Protein AF-A0A7W9SRE1-F1 (afdb_monomer_lite)

Sequence (104 aa):
MPRFNDPRHESTEERDLLIPSTALCLRLRRRGQDELVVHRDEVAAEDFVFLFEALDDAHDYALMAREALGVFPQIIRVNLRGLHFRTARFKPAVGEPLDLPLRG

Foldseek 3Di:
DDDDDPPPDPDPPPPPPVDDQKFKFWWDQDPNDIDTDWDADPPVRFIATETEHDPVVVVVVQVVCCVVVVDRTDIDMDGLQPDPGQWYFYDYPDDDIDIDGSHD

Organism: Armatimonas rosea (NCBI:txid685828)

Radius of gyration: 17.57 Å; chains: 1; bounding box: 27×47×56 Å

pLDDT: mean 77.94, std 16.04, range [40.72, 94.06]

Secondary structure (DSSP, 8-state):
--------------------SEEEEEEEEETTEEEE-EEEETTTTEEEEEEESSHHHHHHHHHHHHHHHSSPPEEEEEEGGG---SEEEEE-SSS--EEEE---

Structure (mmCIF, N/CA/C/O backbone):
data_AF-A0A7W9SRE1-F1
#
_entry.id   AF-A0A7W9SRE1-F1
#
loop_
_atom_site.group_PDB
_atom_site.id
_atom_site.type_symbol
_atom_site.label_atom_id
_atom_site.label_alt_id
_atom_site.label_comp_id
_atom_site.label_asym_id
_atom_site.label_entity_id
_atom_site.label_seq_id
_atom_site.pdbx_PDB_ins_code
_atom_site.Cartn_x
_atom_site.Cartn_y
_atom_site.Cartn_z
_atom_site.occupancy
_atom_site.B_iso_or_equiv
_atom_site.auth_seq_id
_atom_site.auth_comp_id
_atom_site.auth_asym_id
_atom_site.auth_atom_id
_atom_site.pdbx_PDB_model_num
ATOM 1 N N . MET A 1 1 ? 8.484 39.720 -37.650 1.00 45.88 1 MET A N 1
ATOM 2 C CA . MET A 1 1 ? 8.295 39.035 -36.354 1.00 45.88 1 MET A CA 1
ATOM 3 C C . MET A 1 1 ? 7.659 37.677 -36.608 1.00 45.88 1 MET A C 1
ATOM 5 O O . MET A 1 1 ? 6.481 37.649 -36.947 1.00 45.88 1 MET A O 1
ATOM 9 N N . PRO A 1 2 ? 8.413 36.570 -36.548 1.00 44.28 2 PRO A N 1
ATOM 10 C CA . PRO A 1 2 ? 7.828 35.242 -36.629 1.00 44.28 2 PRO A CA 1
ATOM 11 C C . PRO A 1 2 ? 7.254 34.869 -35.257 1.00 44.28 2 PRO A C 1
ATOM 13 O O . PRO A 1 2 ? 7.941 34.955 -34.241 1.00 44.28 2 PRO A O 1
ATOM 16 N N . ARG A 1 3 ? 5.968 34.510 -35.227 1.00 46.41 3 ARG A N 1
ATOM 17 C CA . ARG A 1 3 ? 5.314 33.946 -34.043 1.00 46.41 3 ARG A CA 1
ATOM 18 C C . ARG A 1 3 ? 5.862 32.534 -33.853 1.00 46.41 3 ARG A C 1
ATOM 20 O O . ARG A 1 3 ? 5.602 31.670 -34.687 1.00 46.41 3 ARG A O 1
ATOM 27 N N . PHE A 1 4 ? 6.646 32.333 -32.798 1.00 49.81 4 PHE A N 1
ATOM 28 C CA . PHE A 1 4 ? 6.984 31.004 -32.304 1.00 49.81 4 PHE A CA 1
ATOM 29 C C . PHE A 1 4 ? 5.674 30.325 -31.907 1.00 49.81 4 PHE A C 1
ATOM 31 O O . PHE A 1 4 ? 4.965 30.778 -31.014 1.00 49.81 4 PHE A O 1
ATOM 38 N N . ASN A 1 5 ? 5.307 29.308 -32.679 1.00 44.06 5 ASN A N 1
ATOM 39 C CA . ASN A 1 5 ? 4.207 28.417 -32.369 1.00 44.06 5 ASN A CA 1
ATOM 40 C C . ASN A 1 5 ? 4.718 27.544 -31.219 1.00 44.06 5 ASN A C 1
ATOM 42 O O . ASN A 1 5 ? 5.601 26.716 -31.436 1.00 44.06 5 ASN A O 1
ATOM 46 N N . ASP A 1 6 ? 4.219 27.794 -30.011 1.00 54.25 6 ASP A N 1
ATOM 47 C CA . ASP A 1 6 ? 4.389 26.907 -28.863 1.00 54.25 6 ASP A CA 1
ATOM 48 C C . ASP A 1 6 ? 4.069 25.466 -29.293 1.00 54.25 6 ASP A C 1
ATOM 50 O O . ASP A 1 6 ? 2.997 25.237 -29.882 1.00 54.25 6 ASP A O 1
ATOM 54 N N . PRO A 1 7 ? 4.959 24.487 -29.046 1.00 49.84 7 PRO A N 1
ATOM 55 C CA . PRO A 1 7 ? 4.604 23.090 -29.168 1.00 49.84 7 PRO A CA 1
ATOM 56 C C . PRO A 1 7 ? 3.601 22.798 -28.055 1.00 49.84 7 PRO A C 1
ATOM 58 O O . PRO A 1 7 ? 3.934 22.550 -26.901 1.00 49.84 7 PRO A O 1
ATOM 61 N N . ARG A 1 8 ? 2.333 22.916 -28.445 1.00 44.72 8 ARG A N 1
ATOM 62 C CA . ARG A 1 8 ? 1.160 22.448 -27.725 1.00 44.72 8 ARG A CA 1
ATOM 63 C C . ARG A 1 8 ? 1.484 21.096 -27.127 1.00 44.72 8 ARG A C 1
ATOM 65 O O . ARG A 1 8 ? 1.847 20.193 -27.875 1.00 44.72 8 ARG A O 1
ATOM 72 N N . HIS A 1 9 ? 1.272 21.025 -25.817 1.00 42.31 9 HIS A N 1
ATOM 73 C CA . HIS A 1 9 ? 0.752 19.858 -25.134 1.00 42.31 9 HIS A CA 1
ATOM 74 C C . HIS A 1 9 ? 1.291 18.565 -25.722 1.00 42.31 9 HIS A C 1
ATOM 76 O O . HIS A 1 9 ? 0.645 17.959 -26.583 1.00 42.31 9 HIS A O 1
ATOM 82 N N . GLU A 1 10 ? 2.461 18.155 -25.221 1.00 40.84 10 GLU A N 1
ATOM 83 C CA . GLU A 1 10 ? 2.753 16.736 -25.078 1.00 40.84 10 GLU A CA 1
ATOM 84 C C . GLU A 1 10 ? 1.478 16.115 -24.542 1.00 40.84 10 GLU A C 1
ATOM 86 O O . GLU A 1 10 ? 1.033 16.366 -23.421 1.00 40.84 10 GLU A O 1
ATOM 91 N N . SER A 1 11 ? 0.792 15.485 -25.483 1.00 40.72 11 SER A N 1
ATOM 92 C CA . SER A 1 11 ? -0.434 14.782 -25.252 1.00 40.72 11 SER A CA 1
ATOM 93 C C . SER A 1 11 ? 0.012 13.733 -24.272 1.00 40.72 11 SER A C 1
ATOM 95 O O . SER A 1 11 ? 0.848 12.904 -24.624 1.00 40.72 11 SER A O 1
ATOM 97 N N . THR A 1 12 ? -0.418 13.893 -23.023 1.00 42.78 12 THR A N 1
ATOM 98 C CA . THR A 1 12 ? -0.355 12.873 -21.999 1.00 42.78 12 THR A CA 1
ATOM 99 C C . THR A 1 12 ? -0.959 11.656 -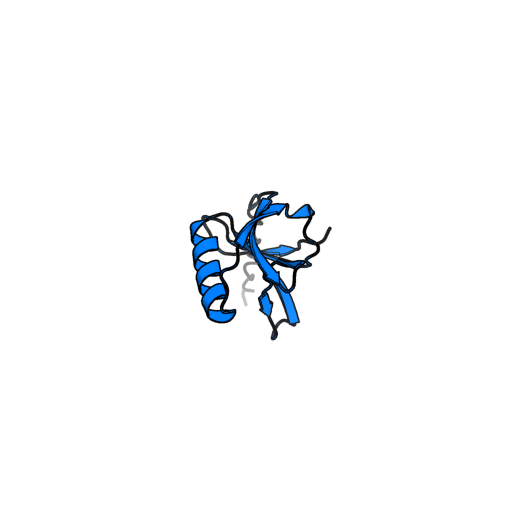22.666 1.00 42.78 12 THR A C 1
ATOM 101 O O . THR A 1 12 ? -2.177 11.527 -22.755 1.00 42.78 12 THR A O 1
ATOM 104 N N . GLU A 1 13 ? -0.104 10.840 -23.277 1.00 43.88 13 GLU A N 1
ATOM 105 C CA . GLU A 1 13 ? -0.422 9.481 -23.615 1.00 43.88 13 GLU A CA 1
ATOM 106 C C . GLU A 1 13 ? -0.749 8.915 -22.245 1.00 43.88 13 GLU A C 1
ATOM 108 O O . GLU A 1 13 ? 0.139 8.571 -21.460 1.00 43.88 13 GLU A O 1
ATOM 113 N N . GLU A 1 14 ? -2.041 8.946 -21.914 1.00 44.03 14 GLU A N 1
ATOM 114 C CA . GLU A 1 14 ? -2.694 7.965 -21.080 1.00 44.03 14 GLU A CA 1
ATOM 115 C C . GLU A 1 14 ? -2.270 6.639 -21.698 1.00 44.03 14 GLU A C 1
ATOM 117 O O . GLU A 1 14 ? -2.953 6.041 -22.523 1.00 44.03 14 GLU A O 1
ATOM 122 N N . ARG A 1 15 ? -1.045 6.214 -21.368 1.00 44.38 15 ARG A N 1
ATOM 123 C CA . ARG A 1 15 ? -0.683 4.822 -21.380 1.00 44.38 15 ARG A CA 1
ATOM 124 C C . ARG A 1 15 ? -1.851 4.220 -20.642 1.00 44.38 15 ARG A C 1
ATOM 126 O O . ARG A 1 15 ? -2.052 4.561 -19.474 1.00 44.38 15 ARG A O 1
ATOM 133 N N . ASP A 1 16 ? -2.634 3.418 -21.352 1.00 48.34 16 ASP A N 1
ATOM 134 C CA . ASP A 1 16 ? -3.561 2.456 -20.787 1.00 48.34 16 ASP A CA 1
ATOM 135 C C . ASP A 1 16 ? -2.722 1.536 -19.887 1.00 48.34 16 ASP A C 1
ATOM 137 O O . ASP A 1 16 ? -2.393 0.395 -20.211 1.00 48.34 16 ASP A O 1
ATOM 141 N N . LEU A 1 17 ? -2.262 2.089 -18.767 1.00 55.38 17 LEU A N 1
ATOM 142 C CA . LEU A 1 17 ? -1.659 1.408 -17.658 1.00 55.38 17 LEU A CA 1
ATOM 143 C C . LEU A 1 17 ? -2.841 0.621 -17.145 1.00 55.38 17 LEU A C 1
ATOM 145 O O . LEU A 1 17 ? -3.744 1.158 -16.509 1.00 55.38 17 LEU A O 1
ATOM 149 N N . LEU A 1 18 ? -2.886 -0.635 -17.575 1.00 63.47 18 LEU A N 1
ATOM 150 C CA . LEU A 1 18 ? -3.853 -1.623 -17.147 1.00 63.47 18 LEU A CA 1
ATOM 151 C C . LEU A 1 18 ? -3.679 -1.784 -15.642 1.00 63.47 18 LEU A C 1
ATOM 153 O O . LEU A 1 18 ? -2.947 -2.653 -15.174 1.00 63.47 18 LEU A O 1
ATOM 157 N N . ILE A 1 19 ? -4.321 -0.902 -14.880 1.00 67.94 19 ILE A N 1
ATOM 158 C CA . ILE A 1 19 ? -4.333 -0.980 -13.433 1.00 67.94 19 ILE A CA 1
ATOM 159 C C . ILE A 1 19 ? -5.044 -2.292 -13.107 1.00 67.94 19 ILE A C 1
ATOM 161 O O . ILE A 1 19 ? -6.207 -2.482 -13.492 1.00 67.94 19 ILE A O 1
ATOM 165 N N . PRO A 1 20 ? -4.375 -3.222 -12.416 1.00 76.94 20 PRO A N 1
ATOM 166 C CA . PRO A 1 20 ? -4.985 -4.490 -12.087 1.00 76.94 20 PRO A CA 1
ATOM 167 C C . PRO A 1 20 ? -6.175 -4.251 -11.155 1.00 76.94 20 PRO A C 1
ATOM 169 O O . PRO A 1 20 ? -6.126 -3.434 -10.241 1.00 76.94 20 PRO A O 1
ATOM 172 N N . SER A 1 21 ? -7.251 -5.024 -11.320 1.00 84.31 21 SER A N 1
ATOM 173 C CA . SER A 1 21 ? -8.441 -4.927 -10.457 1.00 84.31 21 SER A CA 1
ATOM 174 C C . SER A 1 21 ? -8.160 -5.258 -8.984 1.00 84.31 21 SER A C 1
ATOM 176 O O . SER A 1 21 ? -9.012 -5.049 -8.119 1.00 84.31 21 SER A O 1
ATOM 178 N N . THR A 1 22 ? -6.976 -5.803 -8.692 1.00 88.69 22 THR A N 1
ATOM 179 C CA . THR A 1 22 ? -6.482 -6.057 -7.340 1.00 88.69 22 THR A CA 1
ATOM 180 C C . THR A 1 22 ? -5.048 -5.575 -7.199 1.00 88.69 22 THR A C 1
ATOM 182 O O . THR A 1 22 ? -4.268 -5.728 -8.135 1.00 88.69 22 THR A O 1
ATOM 185 N N . ALA A 1 23 ? -4.676 -5.109 -6.012 1.00 91.12 23 ALA A N 1
ATOM 186 C CA . ALA A 1 23 ? -3.298 -4.752 -5.689 1.00 91.12 23 ALA A CA 1
ATOM 187 C C . ALA A 1 23 ? -2.936 -5.204 -4.271 1.00 91.12 23 ALA A C 1
ATOM 189 O O . ALA A 1 23 ? -3.814 -5.516 -3.461 1.00 91.12 23 ALA A O 1
ATOM 190 N N . LEU A 1 24 ? -1.641 -5.267 -3.977 1.00 93.12 24 LEU A N 1
ATOM 191 C CA . LEU A 1 24 ? -1.135 -5.441 -2.623 1.00 93.12 24 LEU A CA 1
ATOM 192 C C . LEU A 1 24 ? -1.274 -4.128 -1.851 1.00 93.12 24 LEU A C 1
ATOM 194 O O . LEU A 1 24 ? -1.114 -3.048 -2.407 1.00 93.12 24 LEU A O 1
ATOM 198 N N . CYS A 1 25 ? -1.567 -4.224 -0.565 1.00 92.88 25 CYS A N 1
ATOM 199 C CA . CYS A 1 25 ? -1.745 -3.096 0.331 1.00 92.88 25 CYS A CA 1
ATOM 200 C C . CYS A 1 25 ? -1.269 -3.480 1.733 1.00 92.88 25 CYS A C 1
ATOM 202 O O . CYS A 1 25 ? -1.227 -4.661 2.092 1.00 92.88 25 CYS A O 1
ATOM 204 N N . LEU A 1 26 ? -0.930 -2.475 2.532 1.00 91.50 26 LEU A N 1
ATOM 205 C CA . LEU A 1 26 ? -0.565 -2.645 3.928 1.00 91.50 26 LEU A CA 1
ATOM 206 C C . LEU A 1 26 ? -1.802 -2.512 4.816 1.00 91.50 26 LEU A C 1
ATOM 208 O O . LEU A 1 26 ? -2.558 -1.546 4.722 1.00 91.50 26 LEU A O 1
ATOM 212 N N . ARG A 1 27 ? -1.983 -3.473 5.719 1.00 91.38 27 ARG A N 1
ATOM 213 C CA . ARG A 1 27 ? -3.063 -3.511 6.705 1.00 91.38 27 ARG A CA 1
ATOM 214 C C . ARG A 1 27 ? -2.496 -3.630 8.110 1.00 91.38 27 ARG A C 1
ATOM 216 O O . ARG A 1 27 ? -1.622 -4.452 8.373 1.00 91.38 27 ARG A O 1
ATOM 223 N N . LEU A 1 28 ? -3.048 -2.868 9.039 1.00 88.88 28 LEU A N 1
ATOM 224 C CA . LEU A 1 28 ? -2.746 -2.962 10.459 1.00 88.88 28 LEU A CA 1
ATOM 225 C C . LEU A 1 28 ? -3.946 -3.472 11.231 1.00 88.88 28 LEU A C 1
ATOM 227 O O . LEU A 1 28 ? -5.089 -3.156 10.922 1.00 88.88 28 LEU A O 1
ATOM 231 N N . ARG A 1 29 ? -3.660 -4.210 12.301 1.00 83.75 29 ARG A N 1
ATOM 232 C CA . ARG A 1 29 ? -4.661 -4.572 13.296 1.00 83.75 29 ARG A CA 1
ATOM 233 C C . ARG A 1 29 ? -4.548 -3.610 14.471 1.00 83.75 29 ARG A C 1
ATOM 235 O O . ARG A 1 29 ? -3.644 -3.743 15.296 1.00 83.75 29 ARG A O 1
ATOM 242 N N . ARG A 1 30 ? -5.448 -2.630 14.555 1.00 73.38 30 ARG A N 1
ATOM 243 C CA . ARG A 1 30 ? -5.525 -1.676 15.670 1.00 73.38 30 ARG A CA 1
ATOM 244 C C . ARG A 1 30 ? -6.754 -1.963 16.521 1.00 73.38 30 ARG A C 1
ATOM 246 O O . ARG A 1 30 ? -7.870 -1.983 16.030 1.00 73.38 30 ARG A O 1
ATOM 253 N N . ARG A 1 31 ? -6.552 -2.179 17.829 1.00 72.81 31 ARG A N 1
ATOM 254 C CA . ARG A 1 31 ? -7.633 -2.305 18.837 1.00 72.81 31 ARG A CA 1
ATOM 255 C C . ARG A 1 31 ? -8.772 -3.268 18.439 1.00 72.81 31 ARG A C 1
ATOM 257 O O . ARG A 1 31 ? -9.931 -3.022 18.745 1.00 72.81 31 ARG A O 1
ATOM 264 N N . GLY A 1 32 ? -8.438 -4.374 17.773 1.00 68.88 32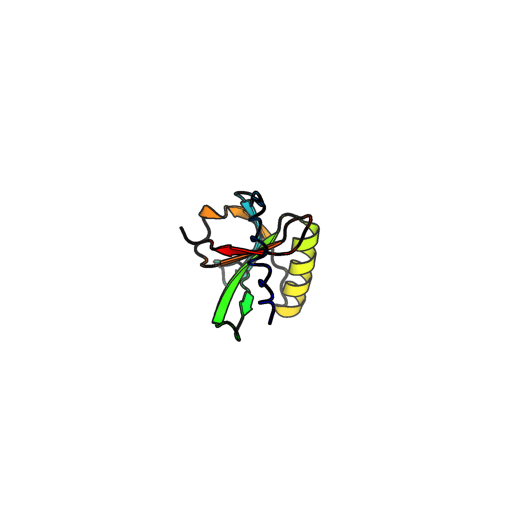 GLY A N 1
ATOM 265 C CA . GLY A 1 32 ? -9.411 -5.392 17.356 1.00 68.88 32 GLY A CA 1
ATOM 266 C C . GLY A 1 32 ? -10.105 -5.125 16.017 1.00 68.88 32 GLY A C 1
ATOM 267 O O . GLY A 1 32 ? -10.883 -5.971 15.588 1.00 68.88 32 GLY A O 1
ATOM 268 N N . GLN A 1 33 ? -9.791 -4.016 15.347 1.00 77.06 33 GLN A N 1
ATOM 269 C CA . GLN A 1 33 ? -10.248 -3.700 13.998 1.00 77.06 33 GLN A CA 1
ATOM 270 C C . GLN A 1 33 ? -9.069 -3.686 13.020 1.00 77.06 33 GLN A C 1
ATOM 272 O O . GLN A 1 33 ? -7.924 -3.403 13.382 1.00 77.06 33 GLN A O 1
ATOM 277 N N . ASP A 1 34 ? -9.366 -4.057 11.784 1.00 79.00 34 ASP A N 1
ATOM 278 C CA . ASP A 1 34 ? -8.423 -4.093 10.679 1.00 79.00 34 ASP A CA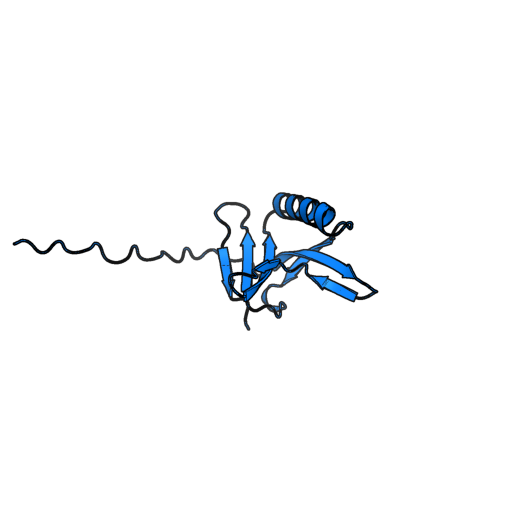 1
ATOM 279 C C . ASP A 1 34 ? -8.550 -2.786 9.888 1.00 79.00 34 ASP A C 1
ATOM 281 O O . ASP A 1 34 ? -9.626 -2.469 9.385 1.00 79.00 34 ASP A O 1
ATOM 285 N N . GLU A 1 35 ? -7.457 -2.040 9.765 1.00 84.19 35 GLU A N 1
ATOM 286 C CA . GLU A 1 35 ? -7.406 -0.752 9.070 1.00 84.19 35 GLU A CA 1
ATOM 287 C C . GLU A 1 35 ? -6.315 -0.785 7.996 1.00 84.19 35 GLU A C 1
ATOM 289 O O . GLU A 1 35 ? -5.218 -1.303 8.227 1.00 84.19 35 GLU A O 1
ATOM 294 N N . LEU A 1 36 ? -6.594 -0.239 6.808 1.00 86.56 36 LEU A N 1
ATOM 295 C CA . LEU A 1 36 ? -5.549 -0.044 5.802 1.00 86.56 36 LEU A CA 1
ATOM 296 C C . LEU A 1 36 ? -4.627 1.095 6.225 1.00 86.56 36 LEU A C 1
ATOM 298 O O . LEU A 1 36 ? -5.071 2.102 6.779 1.00 86.56 36 LEU A O 1
ATOM 302 N N . VAL A 1 37 ? -3.336 0.932 5.950 1.00 84.88 37 VAL A N 1
ATOM 303 C CA . VAL A 1 37 ? -2.349 1.977 6.208 1.00 84.88 37 VAL A CA 1
ATOM 304 C C . VAL A 1 37 ? -2.510 3.057 5.150 1.00 84.88 37 VAL A C 1
ATOM 306 O O . VAL A 1 37 ? -2.296 2.819 3.962 1.00 84.88 37 VAL A O 1
ATOM 309 N N . VAL A 1 38 ? -2.886 4.246 5.604 1.00 84.25 38 VAL A N 1
ATOM 310 C CA . VAL A 1 38 ? -3.024 5.434 4.767 1.00 84.25 38 VAL A CA 1
ATOM 311 C C . VAL A 1 38 ? -1.856 6.372 4.992 1.00 84.25 38 VAL A C 1
ATOM 313 O O . VAL A 1 38 ? -1.347 6.502 6.108 1.00 84.25 38 VAL A O 1
ATOM 316 N N . HIS A 1 39 ? -1.459 7.044 3.925 1.00 82.50 39 HIS A N 1
ATOM 317 C CA . HIS A 1 39 ? -0.585 8.194 3.990 1.00 82.50 39 HIS A CA 1
ATOM 318 C C . HIS A 1 39 ? -1.420 9.457 3.888 1.00 82.50 39 HIS A C 1
ATOM 320 O O . HIS A 1 39 ? -2.354 9.532 3.090 1.00 82.50 39 HIS A O 1
ATOM 326 N N . ARG A 1 40 ? -1.077 10.428 4.729 1.00 81.00 40 ARG A N 1
ATOM 327 C CA . ARG A 1 40 ? -1.705 11.740 4.747 1.00 81.00 40 ARG A CA 1
ATOM 328 C C . ARG A 1 40 ? -0.683 12.760 4.296 1.00 81.00 40 ARG A C 1
ATOM 330 O O . ARG A 1 40 ? 0.331 12.937 4.968 1.00 81.00 40 ARG A O 1
ATOM 337 N N . ASP A 1 41 ? -0.961 13.401 3.175 1.00 78.75 41 ASP A N 1
ATOM 338 C CA . ASP A 1 41 ? -0.220 14.567 2.735 1.00 78.75 41 ASP A CA 1
ATOM 339 C C . ASP A 1 41 ? -0.868 15.805 3.365 1.00 78.75 41 ASP A C 1
ATOM 341 O O . ASP A 1 41 ? -1.931 16.265 2.943 1.00 78.75 41 ASP A O 1
ATOM 345 N N . GLU A 1 42 ? -0.243 16.330 4.421 1.00 80.44 42 GLU A N 1
ATOM 346 C CA . GLU A 1 42 ? -0.728 17.523 5.126 1.00 80.44 42 GLU A CA 1
ATOM 347 C C . GLU A 1 42 ? -0.654 18.791 4.262 1.00 80.44 42 GLU A C 1
ATOM 349 O O . GLU A 1 42 ? -1.412 19.732 4.496 1.00 80.44 42 GLU A O 1
ATOM 354 N N . VAL A 1 43 ? 0.232 18.821 3.260 1.00 78.88 43 VAL A N 1
ATOM 355 C CA . VAL A 1 43 ? 0.432 19.978 2.377 1.00 78.88 43 VAL A CA 1
ATOM 356 C C . VAL A 1 43 ? -0.670 20.031 1.324 1.00 78.88 43 VAL A C 1
ATOM 358 O O . VAL A 1 43 ? -1.242 21.095 1.086 1.00 78.88 43 VAL A O 1
ATOM 361 N N . ALA A 1 44 ? -0.994 18.885 0.722 1.00 75.25 44 ALA A N 1
ATOM 362 C CA . ALA A 1 44 ? -2.086 18.763 -0.242 1.00 75.25 44 ALA A CA 1
ATOM 363 C C . ALA A 1 44 ? -3.469 18.603 0.423 1.00 75.25 44 ALA A C 1
ATOM 365 O O . ALA A 1 44 ? -4.492 18.744 -0.246 1.00 75.25 44 ALA A O 1
ATOM 366 N N . ALA A 1 45 ? -3.509 18.346 1.737 1.00 77.50 45 ALA A N 1
ATOM 367 C CA . ALA A 1 45 ? -4.705 17.952 2.483 1.00 77.50 45 ALA A CA 1
ATOM 368 C C . ALA A 1 45 ? -5.392 16.705 1.886 1.00 77.50 45 ALA A C 1
ATOM 370 O O . ALA A 1 45 ? -6.624 16.620 1.820 1.00 77.50 45 ALA A O 1
ATOM 371 N N . GLU A 1 46 ? -4.584 15.732 1.456 1.00 72.88 46 GLU A N 1
ATOM 372 C CA . GLU A 1 46 ? -5.038 14.507 0.801 1.00 72.88 46 GLU A CA 1
ATOM 373 C C . GLU A 1 46 ? -4.671 13.256 1.604 1.00 72.88 46 GLU A C 1
ATOM 375 O O . GLU A 1 46 ? -3.547 13.091 2.072 1.00 72.88 46 GLU A O 1
ATOM 380 N N . ASP A 1 47 ? -5.631 12.336 1.707 1.00 77.88 47 ASP A N 1
ATOM 381 C CA . ASP A 1 47 ? -5.438 11.013 2.295 1.00 77.88 47 ASP A CA 1
ATOM 382 C C . ASP A 1 47 ? -5.466 9.974 1.169 1.00 77.88 47 ASP A C 1
ATOM 384 O O . ASP A 1 47 ? -6.481 9.842 0.475 1.00 77.88 47 ASP A O 1
ATOM 388 N N . PHE A 1 48 ? -4.394 9.196 1.021 1.00 81.50 48 PHE A N 1
ATOM 389 C CA . PHE A 1 48 ? -4.321 8.129 0.025 1.00 81.50 48 PHE A CA 1
ATOM 390 C C . PHE A 1 48 ? -3.791 6.819 0.602 1.00 81.50 48 PHE A C 1
ATOM 392 O O . PHE A 1 48 ? -3.037 6.773 1.576 1.00 81.50 48 PHE A O 1
ATOM 399 N N . VAL A 1 49 ? -4.202 5.717 -0.022 1.00 87.38 49 VAL A N 1
ATOM 400 C CA . VAL A 1 49 ? -3.681 4.381 0.276 1.00 87.38 49 VAL A CA 1
ATOM 401 C C . VAL A 1 49 ? -2.605 4.013 -0.740 1.00 87.38 49 VAL A C 1
ATOM 403 O O . VAL A 1 49 ? -2.753 4.274 -1.934 1.00 87.38 49 VAL A O 1
ATOM 406 N N . PHE A 1 50 ? -1.513 3.411 -0.274 1.00 88.44 50 PHE A N 1
ATOM 407 C CA . PHE A 1 50 ? -0.498 2.865 -1.167 1.00 88.44 50 PHE A CA 1
ATOM 408 C C . PHE A 1 50 ? -0.900 1.471 -1.640 1.00 88.44 50 PHE A C 1
ATOM 410 O O . PHE A 1 50 ? -1.270 0.600 -0.842 1.00 88.44 50 PHE A O 1
ATOM 417 N N . LEU A 1 51 ? -0.805 1.276 -2.948 1.00 91.69 51 LEU A N 1
ATOM 418 C CA . LEU A 1 51 ? -1.105 0.031 -3.627 1.00 91.69 51 LEU A CA 1
ATOM 419 C C . LEU A 1 51 ? 0.128 -0.417 -4.402 1.00 91.69 51 LEU A C 1
ATOM 421 O O . LEU A 1 51 ? 0.759 0.389 -5.077 1.00 91.69 51 LEU A O 1
ATOM 425 N N . PHE A 1 52 ? 0.448 -1.702 -4.337 1.00 91.81 52 PHE A N 1
ATOM 426 C CA . PHE A 1 52 ? 1.649 -2.258 -4.952 1.00 91.81 52 PHE A CA 1
ATOM 427 C C . PHE A 1 52 ? 1.290 -3.432 -5.851 1.00 91.81 52 PHE A C 1
ATOM 429 O O . PHE A 1 52 ? 0.442 -4.263 -5.514 1.00 91.81 52 PHE A O 1
ATOM 436 N N . GLU A 1 53 ? 1.955 -3.533 -6.990 1.00 90.19 53 GLU A N 1
ATOM 437 C CA . GLU A 1 53 ? 1.895 -4.739 -7.812 1.00 90.19 53 GLU A CA 1
ATOM 438 C C . GLU A 1 53 ? 2.923 -5.781 -7.349 1.00 90.19 53 GLU A C 1
ATOM 440 O O . GLU A 1 53 ? 2.585 -6.959 -7.192 1.00 90.19 53 GLU A O 1
ATOM 445 N N . ALA A 1 54 ? 4.155 -5.332 -7.083 1.00 91.44 54 ALA A N 1
ATOM 446 C CA . ALA A 1 54 ? 5.268 -6.168 -6.654 1.00 91.44 54 ALA A CA 1
ATOM 447 C C . ALA A 1 54 ? 5.284 -6.387 -5.133 1.00 91.44 54 ALA A C 1
ATOM 449 O O . ALA A 1 54 ? 5.029 -5.477 -4.341 1.00 91.44 54 ALA A O 1
ATOM 450 N N . LEU A 1 55 ? 5.612 -7.615 -4.722 1.00 91.81 55 LEU A N 1
ATOM 451 C CA . LEU A 1 55 ? 5.705 -7.978 -3.307 1.00 91.81 55 LEU A CA 1
ATOM 452 C C . LEU A 1 55 ? 6.915 -7.337 -2.623 1.00 91.81 55 LEU A C 1
ATOM 454 O O . LEU A 1 55 ? 6.795 -6.930 -1.471 1.00 91.81 55 LEU A O 1
ATOM 458 N N . ASP A 1 56 ? 8.040 -7.225 -3.328 1.00 92.94 56 ASP A N 1
ATOM 459 C CA . ASP A 1 56 ? 9.273 -6.644 -2.787 1.00 92.94 56 ASP A CA 1
ATOM 460 C C . ASP A 1 56 ? 9.056 -5.174 -2.403 1.00 92.94 56 ASP A C 1
ATOM 462 O O . ASP A 1 56 ? 9.345 -4.776 -1.277 1.00 92.94 56 ASP A O 1
ATOM 466 N N . ASP A 1 57 ? 8.390 -4.404 -3.269 1.00 90.88 57 ASP A N 1
ATOM 467 C CA . ASP A 1 57 ? 7.989 -3.027 -2.968 1.00 90.88 57 ASP A CA 1
ATOM 468 C C . ASP A 1 57 ? 7.061 -2.943 -1.751 1.00 90.88 57 ASP A C 1
ATOM 470 O O . ASP A 1 57 ? 7.254 -2.111 -0.862 1.00 90.88 57 ASP A O 1
ATOM 474 N N . ALA A 1 58 ? 6.050 -3.815 -1.685 1.00 91.81 58 ALA A N 1
ATOM 475 C CA . ALA A 1 58 ? 5.150 -3.860 -0.538 1.00 91.81 58 ALA A CA 1
ATOM 476 C C . ALA A 1 58 ? 5.905 -4.197 0.761 1.00 91.81 58 ALA A C 1
ATOM 478 O O . ALA A 1 58 ? 5.565 -3.678 1.825 1.00 91.81 58 ALA A O 1
ATOM 479 N N . HIS A 1 59 ? 6.929 -5.048 0.686 1.00 93.81 59 HIS A N 1
ATOM 480 C CA . HIS A 1 59 ? 7.762 -5.426 1.821 1.00 93.81 59 HIS A CA 1
ATOM 481 C C . HIS A 1 59 ? 8.645 -4.271 2.303 1.00 93.81 59 HIS A C 1
ATOM 483 O O . HIS A 1 59 ? 8.696 -4.009 3.507 1.00 93.81 59 HIS A O 1
ATOM 489 N N . ASP A 1 60 ? 9.267 -3.530 1.390 1.00 92.38 60 ASP A N 1
ATOM 490 C CA . ASP A 1 60 ? 10.079 -2.360 1.734 1.00 92.38 60 ASP A CA 1
ATOM 491 C C . ASP A 1 60 ? 9.243 -1.286 2.439 1.00 92.38 60 ASP A C 1
ATOM 493 O O . ASP A 1 60 ? 9.619 -0.781 3.502 1.00 92.38 60 ASP A O 1
ATOM 497 N N . TYR A 1 61 ? 8.043 -1.003 1.926 1.00 89.69 61 TYR A N 1
ATOM 498 C CA . TYR A 1 61 ? 7.118 -0.082 2.589 1.00 89.69 61 TYR A CA 1
ATOM 499 C C . TYR A 1 61 ? 6.602 -0.628 3.927 1.00 89.69 61 TYR A C 1
ATOM 501 O O . TYR A 1 61 ? 6.384 0.149 4.859 1.00 89.69 61 TYR A O 1
ATOM 509 N N . ALA A 1 62 ? 6.428 -1.946 4.069 1.00 91.56 62 ALA A N 1
ATOM 510 C CA . ALA A 1 62 ? 6.070 -2.555 5.348 1.00 91.56 62 ALA A CA 1
ATOM 511 C C . ALA A 1 62 ? 7.178 -2.382 6.401 1.00 91.56 62 ALA A C 1
ATOM 513 O O . ALA A 1 62 ? 6.871 -2.146 7.572 1.00 91.56 62 ALA A O 1
ATOM 514 N N . LEU A 1 63 ? 8.452 -2.447 5.999 1.00 93.19 63 LEU A N 1
ATOM 515 C CA . LEU A 1 63 ? 9.590 -2.164 6.877 1.00 93.19 63 LEU A CA 1
ATOM 516 C C . LEU A 1 63 ? 9.604 -0.698 7.321 1.00 93.19 63 LEU A C 1
ATOM 518 O O . LEU A 1 63 ? 9.673 -0.439 8.522 1.00 93.19 63 LEU A O 1
ATOM 522 N N . MET A 1 64 ? 9.436 0.248 6.393 1.00 89.94 64 MET A N 1
ATOM 523 C CA . MET A 1 64 ? 9.348 1.678 6.731 1.00 89.94 64 MET A CA 1
ATOM 524 C C . MET A 1 64 ? 8.167 1.968 7.669 1.00 89.94 64 MET A C 1
ATOM 526 O O . MET A 1 64 ? 8.302 2.663 8.677 1.00 89.94 64 MET A O 1
ATOM 530 N N . ALA A 1 65 ? 7.000 1.382 7.387 1.00 87.56 65 ALA A N 1
ATOM 531 C CA . ALA A 1 65 ? 5.826 1.508 8.242 1.00 87.56 65 ALA A CA 1
ATOM 532 C C . ALA A 1 65 ? 6.051 0.882 9.627 1.00 87.56 65 ALA A C 1
ATOM 534 O O . ALA A 1 65 ? 5.579 1.427 10.624 1.00 87.56 65 ALA A O 1
ATOM 535 N N . ARG A 1 66 ? 6.799 -0.224 9.723 1.00 90.00 66 ARG A N 1
ATOM 536 C CA . ARG A 1 66 ? 7.191 -0.813 11.009 1.00 90.00 66 ARG A CA 1
ATOM 537 C C . ARG A 1 66 ? 8.057 0.134 11.824 1.00 90.00 66 ARG A C 1
ATOM 539 O O . ARG A 1 66 ? 7.835 0.237 13.027 1.00 90.00 66 ARG A O 1
ATOM 546 N N . GLU A 1 67 ? 9.027 0.793 11.203 1.00 89.38 67 GLU A N 1
ATOM 547 C CA . GLU A 1 67 ? 9.888 1.759 11.892 1.00 89.38 67 GLU A CA 1
ATOM 548 C C . GLU A 1 67 ? 9.080 2.951 12.417 1.00 89.38 67 GLU A C 1
ATOM 550 O O . GLU A 1 67 ? 9.253 3.351 13.566 1.00 89.38 67 GLU A O 1
ATOM 555 N N . ALA A 1 68 ? 8.131 3.454 11.623 1.00 86.25 68 ALA A N 1
ATOM 556 C CA . ALA A 1 68 ? 7.290 4.586 12.006 1.00 86.25 68 ALA A CA 1
ATOM 557 C C . ALA A 1 68 ? 6.220 4.237 13.059 1.00 86.25 68 ALA A C 1
ATOM 559 O O . ALA A 1 68 ? 5.914 5.043 13.936 1.00 86.25 68 ALA A O 1
ATOM 560 N N . LEU A 1 69 ? 5.612 3.051 12.966 1.00 84.44 69 LEU A N 1
ATOM 561 C CA . LEU A 1 69 ? 4.438 2.672 13.764 1.00 84.44 69 LEU A CA 1
ATOM 562 C C . LEU A 1 69 ? 4.767 1.724 14.924 1.00 84.44 69 LEU A C 1
ATOM 564 O O . LEU A 1 69 ? 3.899 1.453 15.755 1.00 84.44 69 LEU A O 1
ATOM 568 N N . GLY A 1 70 ? 5.989 1.188 14.967 1.00 87.00 70 GLY A N 1
ATOM 569 C CA . GLY A 1 70 ? 6.441 0.204 15.953 1.00 87.00 70 GLY A CA 1
ATOM 570 C C . GLY A 1 70 ? 5.852 -1.201 15.767 1.00 87.00 70 GLY A C 1
ATOM 571 O O . GLY A 1 70 ? 6.106 -2.085 16.583 1.00 87.00 70 GLY A O 1
ATOM 572 N N . VAL A 1 71 ? 5.062 -1.432 14.714 1.00 87.31 71 VAL A N 1
ATOM 573 C CA . VAL A 1 71 ? 4.386 -2.706 14.426 1.00 87.31 71 VAL A CA 1
ATOM 574 C C . VAL A 1 71 ? 4.471 -3.035 12.942 1.00 87.31 71 VAL A C 1
ATOM 576 O O . VAL A 1 71 ? 4.341 -2.149 12.104 1.00 87.31 71 VAL A O 1
ATOM 579 N N . PHE A 1 72 ? 4.673 -4.308 12.602 1.00 89.19 72 PHE A N 1
ATOM 580 C CA . PHE A 1 72 ? 4.766 -4.724 11.203 1.00 89.19 72 PHE A CA 1
ATOM 581 C C . PHE A 1 72 ? 3.364 -4.851 10.586 1.00 89.19 72 PHE A C 1
ATOM 583 O O . PHE A 1 72 ? 2.578 -5.684 11.057 1.00 89.19 72 PHE A O 1
ATOM 590 N N . PRO A 1 73 ? 3.016 -4.046 9.566 1.00 91.50 73 PRO A N 1
ATOM 591 C C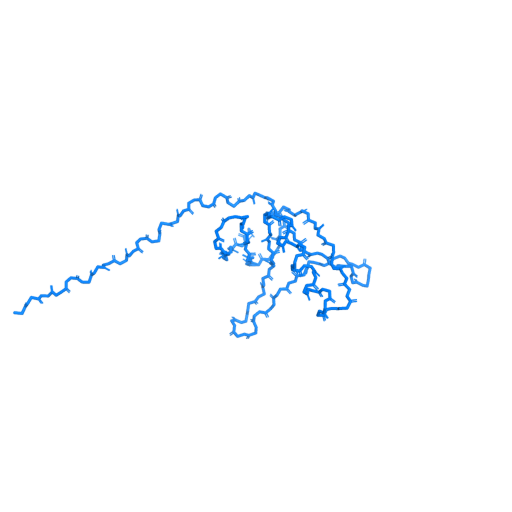A . PRO A 1 73 ? 1.751 -4.205 8.868 1.00 91.50 73 PRO A CA 1
ATOM 592 C C . PRO A 1 73 ? 1.729 -5.509 8.073 1.00 91.50 73 PRO A C 1
ATOM 594 O O . PRO A 1 73 ? 2.737 -5.979 7.556 1.00 91.50 73 PRO A O 1
ATOM 597 N N . GLN A 1 74 ? 0.547 -6.095 7.953 1.00 93.19 74 GLN A N 1
ATOM 598 C CA . GLN A 1 74 ? 0.318 -7.236 7.084 1.00 93.19 74 GLN A CA 1
ATOM 599 C C . GLN A 1 74 ? 0.204 -6.768 5.638 1.00 93.19 74 GLN A C 1
ATOM 601 O O . GLN A 1 74 ? -0.562 -5.853 5.342 1.00 93.19 74 GLN A O 1
ATOM 606 N N . ILE A 1 75 ? 0.906 -7.442 4.733 1.00 94.06 75 ILE A N 1
ATOM 607 C CA . ILE A 1 75 ? 0.714 -7.266 3.295 1.00 94.06 75 ILE A CA 1
ATOM 608 C C . ILE A 1 75 ? -0.474 -8.133 2.878 1.00 94.06 75 ILE A C 1
ATOM 610 O O . ILE A 1 75 ? -0.471 -9.346 3.091 1.00 94.06 75 ILE A O 1
ATOM 614 N N . ILE A 1 76 ? -1.498 -7.517 2.297 1.00 93.31 76 ILE A N 1
ATOM 615 C CA . ILE A 1 76 ? -2.703 -8.201 1.824 1.00 93.31 76 ILE A CA 1
ATOM 616 C C . ILE A 1 76 ? -3.024 -7.803 0.393 1.00 93.31 76 ILE A C 1
ATOM 618 O O . ILE A 1 76 ? -2.688 -6.709 -0.042 1.00 93.31 76 ILE A O 1
ATOM 622 N N . ARG A 1 77 ? -3.724 -8.670 -0.336 1.00 93.19 77 ARG A N 1
ATOM 623 C CA . ARG A 1 77 ? -4.275 -8.331 -1.649 1.00 93.19 77 ARG A CA 1
ATOM 624 C C . ARG A 1 77 ? -5.703 -7.819 -1.485 1.00 93.19 77 ARG A C 1
ATOM 626 O O . ARG A 1 77 ? -6.530 -8.500 -0.884 1.00 93.19 77 ARG A O 1
ATOM 633 N N . VAL A 1 78 ? -5.987 -6.638 -2.023 1.00 90.06 78 VAL A N 1
ATOM 634 C CA . VAL A 1 78 ? -7.299 -5.977 -1.960 1.00 90.06 78 VAL A CA 1
ATOM 635 C C . VAL A 1 78 ? -7.880 -5.792 -3.356 1.00 90.06 78 VAL A C 1
ATOM 637 O O . VAL A 1 78 ? -7.140 -5.634 -4.325 1.00 90.06 78 VAL A O 1
ATOM 640 N N . ASN A 1 79 ? -9.210 -5.812 -3.466 1.00 88.81 79 ASN A N 1
ATOM 641 C CA . ASN A 1 79 ? -9.913 -5.434 -4.690 1.00 88.81 79 ASN A CA 1
ATOM 642 C C . ASN A 1 79 ? -10.088 -3.915 -4.715 1.00 88.81 79 ASN A C 1
ATOM 644 O O . ASN A 1 79 ? -10.685 -3.360 -3.793 1.00 88.81 79 ASN A O 1
ATOM 648 N N . LEU A 1 80 ? -9.606 -3.263 -5.774 1.00 84.88 80 LEU A N 1
ATOM 649 C CA . LEU A 1 80 ? -9.611 -1.803 -5.871 1.00 84.88 80 LEU A CA 1
ATOM 650 C C . LEU A 1 80 ? -11.025 -1.220 -5.885 1.00 84.88 80 LEU A C 1
ATOM 652 O O . LEU A 1 80 ? -11.256 -0.172 -5.299 1.00 84.88 80 LEU A O 1
ATOM 656 N N . ARG A 1 81 ? -11.995 -1.938 -6.468 1.00 81.00 81 ARG A N 1
ATOM 657 C CA . ARG A 1 81 ? -13.406 -1.512 -6.501 1.00 81.00 81 ARG A CA 1
ATOM 658 C C . ARG A 1 81 ? -14.085 -1.558 -5.133 1.00 81.00 81 ARG A C 1
ATOM 660 O O . ARG A 1 81 ? -15.136 -0.958 -4.958 1.00 81.00 81 ARG A O 1
ATOM 667 N N . GLY A 1 82 ? -13.527 -2.317 -4.190 1.00 77.31 82 GLY A N 1
ATOM 668 C CA . GLY A 1 82 ? -14.032 -2.406 -2.819 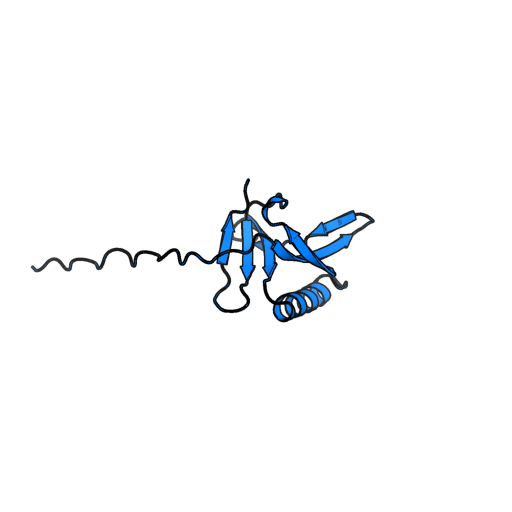1.00 77.31 82 GLY A CA 1
ATOM 669 C C . GLY A 1 82 ? -13.430 -1.359 -1.882 1.00 77.31 82 GLY A C 1
ATOM 670 O O . GLY A 1 82 ? -13.764 -1.345 -0.701 1.00 77.31 82 GLY A O 1
ATOM 671 N N . LEU A 1 83 ? -12.515 -0.519 -2.374 1.00 81.31 83 LEU A N 1
ATOM 672 C CA . LEU A 1 83 ? -11.871 0.514 -1.576 1.00 81.31 83 LEU A CA 1
ATOM 673 C C . LEU A 1 83 ? -12.731 1.778 -1.557 1.00 81.31 83 LEU A C 1
ATOM 675 O O . LEU A 1 83 ? -13.094 2.314 -2.594 1.00 81.31 83 LEU A O 1
ATOM 679 N N . HIS A 1 84 ? -13.004 2.294 -0.360 1.00 75.75 84 HIS A N 1
ATOM 680 C CA . HIS A 1 84 ? -13.773 3.531 -0.169 1.00 75.75 84 HIS A CA 1
ATOM 681 C C . HIS A 1 84 ? -12.906 4.804 -0.187 1.00 75.75 84 HIS A C 1
ATOM 683 O O . HIS A 1 84 ? -13.369 5.885 0.186 1.00 75.75 84 HIS A O 1
ATOM 689 N N . PHE A 1 85 ? -11.634 4.688 -0.575 1.00 75.62 85 PHE A N 1
ATOM 690 C CA . PHE A 1 85 ? -10.704 5.814 -0.619 1.00 75.62 85 PHE A CA 1
ATOM 691 C C . PHE A 1 85 ? -10.969 6.696 -1.838 1.00 75.62 85 PHE A C 1
ATOM 693 O O . PHE A 1 85 ? -11.475 6.241 -2.861 1.00 75.62 85 PHE A O 1
ATOM 700 N N . ARG A 1 86 ? -10.643 7.989 -1.723 1.00 73.44 86 ARG A N 1
ATOM 701 C CA . ARG A 1 86 ? -10.795 8.926 -2.845 1.00 73.44 86 ARG A CA 1
ATOM 702 C C . ARG A 1 86 ? -9.704 8.715 -3.881 1.00 73.44 86 ARG A C 1
ATOM 704 O O . ARG A 1 86 ? -9.995 8.699 -5.074 1.00 73.44 86 ARG A O 1
ATOM 711 N N . THR A 1 87 ? -8.484 8.526 -3.399 1.00 82.75 87 THR A N 1
ATOM 712 C CA . THR A 1 87 ? -7.281 8.368 -4.201 1.00 82.75 87 THR A CA 1
ATOM 713 C C . THR A 1 87 ? -6.408 7.245 -3.648 1.00 82.75 87 THR A C 1
ATOM 715 O O . THR A 1 87 ? -6.468 6.897 -2.463 1.00 82.75 87 THR A O 1
ATOM 718 N N . ALA A 1 88 ? -5.599 6.655 -4.519 1.00 86.94 88 ALA A N 1
ATOM 719 C CA . ALA A 1 88 ? -4.537 5.742 -4.138 1.00 86.94 88 ALA A CA 1
ATOM 720 C C . ALA A 1 88 ? -3.296 5.960 -4.980 1.00 86.94 88 ALA A C 1
ATOM 722 O O . ALA A 1 88 ? -3.394 6.133 -6.189 1.00 86.94 88 ALA A O 1
ATOM 723 N N . ARG A 1 89 ? -2.131 5.854 -4.352 1.00 88.69 89 ARG A N 1
ATOM 724 C CA . ARG A 1 89 ? -0.860 5.840 -5.064 1.00 88.69 89 ARG A CA 1
ATOM 725 C C . ARG A 1 89 ? -0.530 4.404 -5.436 1.00 88.69 89 ARG A C 1
ATOM 727 O O . ARG A 1 89 ? -0.220 3.592 -4.562 1.00 88.69 89 ARG A O 1
ATOM 734 N N . PHE A 1 90 ? -0.635 4.083 -6.718 1.00 88.31 90 PHE A N 1
ATOM 735 C CA . PHE A 1 90 ? -0.315 2.771 -7.257 1.00 88.31 90 PHE A CA 1
ATOM 736 C C . PHE A 1 90 ? 1.131 2.735 -7.744 1.00 88.31 90 PHE A C 1
ATOM 738 O O . PHE A 1 90 ? 1.537 3.526 -8.591 1.00 88.31 90 PHE A O 1
ATOM 745 N N . LYS A 1 91 ? 1.908 1.799 -7.203 1.00 89.88 91 LYS A N 1
ATOM 746 C CA . LYS A 1 91 ? 3.268 1.500 -7.635 1.00 89.88 91 LYS A CA 1
ATOM 747 C C . LYS A 1 91 ? 3.254 0.213 -8.478 1.00 89.88 91 LYS A C 1
ATOM 749 O O . LYS A 1 91 ? 3.110 -0.874 -7.899 1.00 89.88 91 LYS A O 1
ATOM 754 N N . PRO A 1 92 ? 3.356 0.315 -9.818 1.00 85.56 92 PRO A N 1
ATOM 755 C CA . PRO A 1 92 ? 3.495 -0.857 -10.677 1.00 85.56 92 PRO A CA 1
ATOM 756 C C . PRO A 1 92 ? 4.849 -1.535 -10.444 1.00 85.56 92 PRO A C 1
ATOM 758 O O . PRO A 1 92 ? 5.789 -0.906 -9.958 1.00 85.56 92 PRO A O 1
ATOM 761 N N . ALA A 1 93 ? 4.968 -2.808 -10.825 1.00 85.12 93 ALA A N 1
ATOM 762 C CA . ALA A 1 93 ? 6.221 -3.556 -10.685 1.00 85.12 93 ALA A CA 1
ATOM 763 C C . ALA A 1 93 ? 7.347 -2.976 -11.559 1.00 85.12 93 ALA A C 1
ATOM 765 O O . ALA A 1 93 ? 8.529 -3.111 -11.250 1.00 85.12 93 ALA A O 1
ATOM 766 N N . VAL A 1 94 ? 6.973 -2.334 -12.668 1.00 82.06 94 VAL A N 1
ATOM 767 C CA . VAL A 1 94 ? 7.882 -1.648 -13.583 1.00 82.06 94 VAL A CA 1
ATOM 768 C C . VAL A 1 94 ? 7.269 -0.302 -13.950 1.00 82.06 94 VAL A C 1
ATOM 770 O O . VAL A 1 94 ? 6.146 -0.248 -14.446 1.00 82.06 94 VAL A O 1
ATOM 773 N N . GLY A 1 95 ? 8.023 0.777 -13.747 1.00 82.19 95 GLY A N 1
ATOM 774 C CA . GLY A 1 95 ? 7.608 2.136 -14.094 1.00 82.19 95 GLY A CA 1
ATOM 775 C C . GLY A 1 95 ? 7.520 3.067 -12.889 1.00 82.19 95 GLY A C 1
ATOM 776 O O . GLY A 1 95 ? 8.004 2.757 -11.801 1.00 82.19 95 GLY A O 1
ATOM 777 N N . GLU A 1 96 ? 6.931 4.237 -13.114 1.00 81.81 96 GLU A N 1
ATOM 778 C CA . GLU A 1 96 ? 6.777 5.265 -12.086 1.00 81.81 96 GLU A CA 1
ATOM 779 C C . GLU A 1 96 ? 5.479 5.063 -11.285 1.00 81.81 96 GLU A C 1
ATOM 781 O O . GLU A 1 96 ? 4.479 4.596 -11.844 1.00 81.81 96 GLU A O 1
ATOM 786 N N . PRO A 1 97 ? 5.469 5.404 -9.981 1.00 85.25 97 PRO A N 1
ATOM 787 C CA . PRO A 1 97 ? 4.239 5.465 -9.205 1.00 85.25 97 PRO A CA 1
ATOM 788 C C . PRO A 1 97 ? 3.261 6.472 -9.809 1.00 85.25 97 PRO A C 1
ATOM 790 O O . PRO A 1 97 ? 3.662 7.538 -10.269 1.00 85.25 97 PRO A O 1
ATOM 793 N N . LEU A 1 98 ? 1.975 6.152 -9.745 1.00 86.56 98 LEU A N 1
ATOM 794 C CA . LEU A 1 98 ? 0.910 6.979 -10.297 1.00 86.56 98 LEU A CA 1
ATOM 795 C C . LEU A 1 98 ? -0.248 7.097 -9.308 1.00 86.56 98 LEU A C 1
ATOM 797 O O . LEU A 1 98 ? -0.557 6.152 -8.578 1.00 86.56 98 LEU A O 1
ATOM 801 N N . ASP A 1 99 ? -0.897 8.256 -9.294 1.00 86.31 99 ASP A N 1
ATOM 802 C CA . ASP A 1 99 ? -2.031 8.524 -8.416 1.00 86.31 99 ASP A CA 1
ATOM 803 C C . ASP A 1 99 ? -3.346 8.211 -9.143 1.00 86.31 99 ASP A C 1
ATOM 805 O O . ASP A 1 99 ? -3.633 8.718 -10.226 1.00 86.31 99 ASP A O 1
ATOM 809 N N . LEU A 1 100 ? -4.140 7.330 -8.540 1.00 82.56 100 LEU A N 1
ATOM 810 C CA . LEU A 1 100 ? -5.392 6.810 -9.067 1.00 82.56 100 LEU A CA 1
ATOM 811 C C . LEU A 1 100 ? -6.586 7.388 -8.323 1.00 82.56 100 LEU A C 1
ATOM 813 O O . LEU A 1 100 ? -6.654 7.234 -7.100 1.00 82.56 100 LEU A O 1
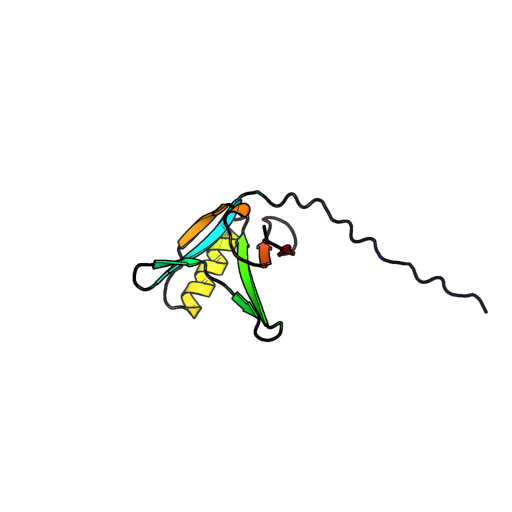ATOM 817 N N . PRO A 1 101 ? -7.589 7.945 -9.019 1.00 79.44 101 PRO A N 1
ATOM 818 C CA . PRO A 1 101 ? -8.891 8.170 -8.417 1.00 79.44 101 PRO A CA 1
ATOM 819 C C . PRO A 1 101 ? -9.570 6.812 -8.198 1.00 79.44 101 PRO A C 1
ATOM 821 O O . PRO A 1 101 ? -9.842 6.075 -9.142 1.00 79.44 101 PRO A O 1
ATOM 824 N N . LEU A 1 102 ? -9.844 6.467 -6.941 1.00 73.31 102 LEU A N 1
ATOM 825 C CA . LEU A 1 102 ? -10.491 5.201 -6.580 1.00 73.31 102 LEU A CA 1
ATOM 826 C C . LEU A 1 102 ? -12.014 5.308 -6.450 1.00 73.31 102 LEU A C 1
ATOM 828 O O . LEU A 1 102 ? -12.675 4.284 -6.287 1.00 73.31 102 LEU A O 1
ATOM 832 N N . ARG A 1 103 ? -12.587 6.520 -6.511 1.00 63.84 103 ARG A N 1
ATOM 833 C CA . ARG A 1 103 ? -14.036 6.706 -6.341 1.00 63.84 103 ARG A CA 1
ATOM 834 C C . ARG A 1 103 ? -14.844 5.894 -7.360 1.00 63.84 103 ARG A C 1
ATOM 836 O O . ARG A 1 103 ? -14.819 6.193 -8.552 1.00 63.84 103 ARG A O 1
ATOM 843 N N . GLY A 1 104 ? -15.608 4.941 -6.825 1.00 48.12 104 GLY A N 1
ATOM 844 C CA . GLY A 1 104 ? -16.908 4.496 -7.329 1.00 48.12 104 GLY A CA 1
ATOM 845 C C . GLY A 1 104 ? -18.040 5.192 -6.584 1.00 48.12 104 GLY A C 1
ATOM 846 O O . GLY A 1 104 ? -17.838 5.538 -5.395 1.00 48.12 104 GLY A O 1
#